Protein AF-A0A1J3GQC9-F1 (afdb_monomer_lite)

pLDDT: mean 74.5, std 20.51, range [30.02, 97.69]

Radius of gyration: 27.7 Å; chains: 1; bounding box: 51×60×108 Å

Foldseek 3Di:
DDDDDDDDDDDDDDPDPPPPPPPPPDPPPPLACDLVVLLVQLPDPVHDNVVSLVVLLVQLVQVLVFDFPCLVVPPVVVQWTFTDRDDPDTRIYGLVSLLSSLVSLLVVLLVLLVVLCCVVVVVVPDDDDDVVVNVVSVVSSVSSVSSNVSSLSVCVSPVVSSVVSVVSVCVSVVD

Secondary structure (DSSP, 8-state):
------------------------------TT-HHHHHHHHHH-TTS-HHHHHHHHHHHHHHHHHS--TTSTT--GGG-EEEEEEETTEEEEEEHHHHHHHHHHHHHHHHHHHHHHHHHHHHTTTT----HHHHHHHHHHHHHHHHHHHHHHTTTTTSHHHHHHHHHHHHHHHT-

Structure (mmCIF, N/CA/C/O backbone):
data_AF-A0A1J3GQC9-F1
#
_entry.id   AF-A0A1J3GQC9-F1
#
loop_
_atom_site.group_PDB
_atom_site.id
_atom_site.type_symbol
_atom_site.label_atom_id
_atom_site.label_alt_id
_atom_site.label_comp_id
_atom_site.label_asym_id
_atom_site.label_entity_id
_atom_site.label_seq_id
_atom_site.pdbx_PDB_ins_code
_atom_site.Cartn_x
_atom_site.Cartn_y
_atom_site.Cartn_z
_atom_site.occupancy
_atom_site.B_iso_or_equiv
_atom_site.auth_seq_id
_atom_site.auth_comp_id
_atom_site.auth_asym_id
_atom_site.auth_atom_id
_atom_site.pdbx_PDB_model_num
ATOM 1 N N . SER A 1 1 ? 25.027 47.287 81.031 1.00 30.02 1 SER A N 1
ATOM 2 C CA . SER A 1 1 ? 26.339 47.700 80.490 1.00 30.02 1 SER A CA 1
ATOM 3 C C . SER A 1 1 ? 27.276 46.499 80.452 1.00 30.02 1 SER A C 1
ATOM 5 O O . SER A 1 1 ? 27.164 45.695 81.364 1.00 30.02 1 SER A O 1
ATOM 7 N N . PRO A 1 2 ? 28.256 46.415 79.536 1.00 51.91 2 PRO A N 1
ATOM 8 C CA . PRO A 1 2 ? 28.131 46.399 78.068 1.00 51.91 2 PRO A CA 1
ATOM 9 C C . PRO A 1 2 ? 29.095 45.353 77.422 1.00 51.91 2 PRO A C 1
ATOM 11 O O . PRO A 1 2 ? 29.634 44.514 78.132 1.00 51.91 2 PRO A O 1
ATOM 14 N N . ILE A 1 3 ? 29.362 45.505 76.107 1.00 35.97 3 ILE A N 1
ATOM 15 C CA . ILE A 1 3 ? 30.425 44.921 75.236 1.00 35.97 3 ILE A CA 1
ATOM 16 C C . ILE A 1 3 ? 29.900 43.822 74.290 1.00 35.97 3 ILE A C 1
ATOM 18 O O . ILE A 1 3 ? 29.274 42.880 74.742 1.00 35.97 3 ILE A O 1
ATOM 22 N N . ARG A 1 4 ? 30.162 43.796 72.975 1.00 34.91 4 ARG A N 1
ATOM 23 C CA . ARG A 1 4 ? 30.608 44.754 71.940 1.00 34.91 4 ARG A CA 1
ATOM 24 C C . ARG A 1 4 ? 30.430 44.006 70.605 1.00 34.91 4 ARG A C 1
ATOM 26 O O . ARG A 1 4 ? 30.503 42.784 70.562 1.00 34.91 4 ARG A O 1
ATOM 33 N N . ALA A 1 5 ? 30.168 44.767 69.550 1.00 42.78 5 ALA A N 1
ATOM 34 C CA . ALA A 1 5 ? 29.897 44.338 68.183 1.00 42.78 5 ALA A CA 1
ATOM 35 C C . ALA A 1 5 ? 30.918 43.371 67.565 1.00 42.78 5 ALA A C 1
ATOM 37 O O . ALA A 1 5 ? 32.116 43.543 67.777 1.00 42.78 5 ALA A O 1
ATOM 38 N N . VAL A 1 6 ? 30.430 42.503 66.669 1.00 37.78 6 VAL A N 1
ATOM 39 C CA . VAL A 1 6 ? 31.153 42.030 65.477 1.00 37.78 6 VAL A CA 1
ATOM 40 C C . VAL A 1 6 ? 30.128 41.791 64.355 1.00 37.78 6 VAL A C 1
ATOM 42 O O . VAL A 1 6 ? 29.343 40.850 64.415 1.00 37.78 6 VAL A O 1
ATOM 45 N N . SER A 1 7 ? 30.113 42.654 63.335 1.00 42.12 7 SER A N 1
ATOM 46 C CA . SER A 1 7 ? 29.602 42.303 61.998 1.00 42.12 7 SER A CA 1
ATOM 47 C C . SER A 1 7 ? 30.561 41.282 61.378 1.00 42.12 7 SER A C 1
ATOM 49 O O . SER A 1 7 ? 31.759 41.369 61.662 1.00 42.12 7 SER A O 1
ATOM 51 N N . PRO A 1 8 ? 30.120 40.386 60.475 1.00 44.47 8 PRO A N 1
ATOM 52 C CA . PRO A 1 8 ? 30.321 40.766 59.074 1.00 44.47 8 PRO A CA 1
ATOM 53 C C . PRO A 1 8 ? 29.378 40.118 58.032 1.00 44.47 8 PRO A C 1
ATOM 55 O O . PRO A 1 8 ? 28.705 39.123 58.267 1.00 44.47 8 PRO A O 1
ATOM 58 N N . LEU A 1 9 ? 29.489 40.681 56.824 1.00 36.16 9 LEU A N 1
ATOM 59 C CA . LEU A 1 9 ? 29.362 40.031 55.513 1.00 36.16 9 LEU A CA 1
ATOM 60 C C . LEU A 1 9 ? 27.955 39.708 54.989 1.00 36.16 9 LEU A C 1
ATOM 62 O O . LEU A 1 9 ? 27.417 38.610 55.083 1.00 36.16 9 LEU A O 1
ATOM 66 N N . SER A 1 10 ? 27.453 40.709 54.268 1.00 42.22 10 SER A N 1
ATOM 67 C CA . SER A 1 10 ? 26.582 40.588 53.105 1.00 42.22 10 SER A CA 1
ATOM 68 C C . SER A 1 10 ? 26.962 39.420 52.185 1.00 42.22 10 SER A C 1
ATOM 70 O O . SER A 1 10 ? 28.060 39.401 51.629 1.00 42.22 10 SER A O 1
ATOM 72 N N . PHE A 1 11 ? 26.006 38.535 51.910 1.00 36.72 11 PHE A N 1
ATOM 73 C CA . PHE A 1 11 ? 25.997 37.735 50.688 1.00 36.72 11 PHE A CA 1
ATOM 74 C C . PHE A 1 11 ? 24.731 38.065 49.901 1.00 36.72 11 PHE A C 1
ATOM 76 O O . PHE A 1 11 ? 23.628 37.625 50.218 1.00 36.72 11 PHE A O 1
ATOM 83 N N . ALA A 1 12 ? 24.903 38.895 48.875 1.00 39.50 12 ALA A N 1
ATOM 84 C CA . ALA A 1 12 ? 23.897 39.129 47.857 1.00 39.50 12 ALA A CA 1
ATOM 85 C C . ALA A 1 12 ? 23.727 37.842 47.034 1.00 39.50 12 ALA A C 1
ATOM 87 O O . ALA A 1 12 ? 24.587 37.488 46.229 1.00 39.50 12 ALA A O 1
ATOM 88 N N . ALA 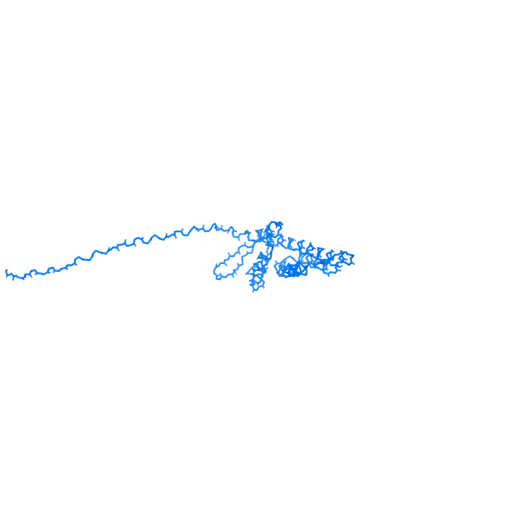A 1 13 ? 22.620 37.128 47.232 1.00 36.97 13 ALA A N 1
ATOM 89 C CA . ALA A 1 13 ? 22.246 36.019 46.366 1.00 36.97 13 ALA A CA 1
ATOM 90 C C . ALA A 1 13 ? 21.667 36.580 45.056 1.00 36.97 13 ALA A C 1
ATOM 92 O O . ALA A 1 13 ? 20.499 36.965 44.980 1.00 36.97 13 ALA A O 1
ATOM 93 N N . MET A 1 14 ? 22.504 36.647 44.018 1.00 37.56 14 MET A N 1
ATOM 94 C CA . MET A 1 14 ? 22.073 36.898 42.643 1.00 37.56 14 MET A CA 1
ATOM 95 C C . MET A 1 14 ? 21.077 35.816 42.208 1.00 37.56 14 MET A C 1
ATOM 97 O O . MET A 1 14 ? 21.434 34.657 42.001 1.00 37.56 14 MET A O 1
ATOM 101 N N . THR A 1 15 ? 19.815 36.196 42.023 1.00 39.75 15 THR A N 1
ATOM 102 C CA . THR A 1 15 ? 18.817 35.347 41.370 1.00 39.75 15 THR A CA 1
ATOM 103 C C . THR A 1 15 ? 19.044 35.388 39.859 1.00 39.75 15 THR A C 1
ATOM 105 O O . THR A 1 15 ? 18.546 36.254 39.141 1.00 39.75 15 THR A O 1
ATOM 108 N N . ALA A 1 16 ? 19.823 34.435 39.347 1.00 40.88 16 ALA A N 1
ATOM 109 C CA . ALA A 1 16 ? 19.933 34.209 37.913 1.00 40.88 16 ALA A CA 1
ATOM 110 C C . ALA A 1 16 ? 18.571 33.735 37.372 1.00 40.88 16 ALA A C 1
ATOM 112 O O . ALA A 1 16 ? 18.194 32.568 37.510 1.00 40.88 16 ALA A O 1
ATOM 113 N N . LYS A 1 17 ? 17.816 34.648 36.748 1.00 44.34 17 LYS A N 1
ATOM 114 C CA . LYS A 1 17 ? 16.615 34.330 35.964 1.00 44.34 17 LYS A CA 1
ATOM 115 C C . LYS A 1 17 ? 17.016 33.411 34.806 1.00 44.34 17 LYS A C 1
ATOM 117 O O . LYS A 1 17 ? 17.401 33.868 33.732 1.00 44.34 17 LYS A O 1
ATOM 122 N N . ARG A 1 18 ? 16.918 32.094 35.010 1.00 46.53 18 ARG A N 1
ATOM 123 C CA . ARG A 1 18 ? 16.979 31.107 33.925 1.00 46.53 18 ARG A CA 1
ATOM 124 C C . ARG A 1 18 ? 15.780 31.340 33.008 1.00 46.53 18 ARG A C 1
ATOM 126 O O . ARG A 1 18 ? 14.675 30.873 33.278 1.00 46.53 18 ARG A O 1
ATOM 133 N N . HIS A 1 19 ? 16.010 32.047 31.905 1.00 39.81 19 HIS A N 1
ATOM 134 C CA . HIS A 1 19 ? 15.111 32.055 30.759 1.00 39.81 19 HIS A CA 1
ATOM 135 C C . HIS A 1 19 ? 15.002 30.626 30.216 1.00 39.81 19 HIS A C 1
ATOM 137 O O . HIS A 1 19 ? 15.797 30.189 29.383 1.00 39.81 19 HIS A O 1
ATOM 143 N N . ARG A 1 20 ? 14.003 29.875 30.691 1.00 43.28 20 ARG A N 1
ATOM 144 C CA . ARG A 1 20 ? 13.524 28.683 29.990 1.00 43.28 20 ARG A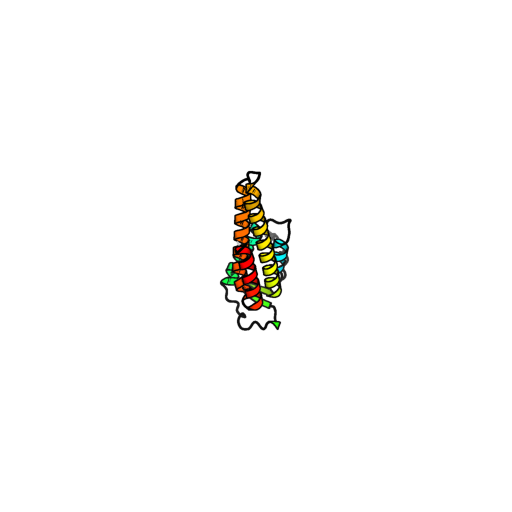 CA 1
ATOM 145 C C . ARG A 1 20 ? 13.027 29.158 28.629 1.00 43.28 20 ARG A C 1
ATOM 147 O O . ARG A 1 20 ? 11.957 29.758 28.538 1.00 43.28 20 ARG A O 1
ATOM 154 N N . LYS A 1 21 ? 13.817 28.910 27.578 1.00 43.19 21 LYS A N 1
ATOM 155 C CA . LYS A 1 21 ? 13.336 28.943 26.195 1.00 43.19 21 LYS A CA 1
ATOM 156 C C . LYS A 1 21 ? 12.106 28.044 26.156 1.00 43.19 21 LYS A C 1
ATOM 158 O O . LYS A 1 21 ? 12.213 26.828 26.288 1.00 43.19 21 LYS A O 1
ATOM 163 N N . LYS A 1 22 ? 10.935 28.672 26.074 1.00 40.91 22 LYS A N 1
ATOM 164 C CA . LYS A 1 22 ? 9.650 28.008 25.900 1.00 40.91 22 LYS A CA 1
ATOM 165 C C . LYS A 1 22 ? 9.764 27.305 24.551 1.00 40.91 22 LYS A C 1
ATOM 167 O O . LYS A 1 22 ? 9.696 27.963 23.515 1.00 40.91 22 LYS A O 1
ATOM 172 N N . HIS A 1 23 ? 10.068 26.006 24.568 1.00 39.09 23 HIS A N 1
ATOM 173 C CA . HIS A 1 23 ? 9.970 25.180 23.374 1.00 39.09 23 HIS A CA 1
ATOM 174 C C . HIS A 1 23 ? 8.582 25.453 22.806 1.00 39.09 23 HIS A C 1
ATOM 176 O O . HIS A 1 23 ? 7.582 25.265 23.501 1.00 39.09 23 HIS A O 1
ATOM 182 N N . ARG A 1 24 ? 8.538 26.007 21.588 1.00 37.75 24 ARG A N 1
ATOM 183 C CA . ARG A 1 24 ? 7.306 26.106 20.810 1.00 37.75 24 ARG A CA 1
ATOM 184 C C . ARG A 1 24 ? 6.678 24.724 20.885 1.00 37.75 24 ARG A C 1
ATOM 186 O O . ARG A 1 24 ? 7.306 23.766 20.440 1.00 37.75 24 ARG A O 1
ATOM 193 N N . ALA A 1 25 ? 5.496 24.634 21.489 1.00 41.00 25 ALA A N 1
ATOM 194 C CA . ALA A 1 25 ? 4.670 23.452 21.369 1.00 41.00 25 ALA A CA 1
ATOM 195 C C . ALA A 1 25 ? 4.572 23.180 19.867 1.00 41.00 25 ALA A C 1
ATOM 197 O O . ALA A 1 25 ? 4.058 24.020 19.118 1.00 41.00 25 ALA A O 1
ATOM 198 N N . SER A 1 26 ? 5.180 22.082 19.407 1.00 46.00 26 SER A N 1
ATOM 199 C CA . SER A 1 26 ? 4.910 21.598 18.064 1.00 46.00 26 SER A CA 1
ATOM 200 C C . SER A 1 26 ? 3.402 21.456 18.000 1.00 46.00 26 SER A C 1
ATOM 202 O O . SER A 1 26 ? 2.823 20.881 18.923 1.00 46.00 26 SER A O 1
ATOM 204 N N . LYS A 1 27 ? 2.778 22.052 16.978 1.00 44.06 27 LYS A N 1
ATOM 205 C CA . LYS A 1 27 ? 1.354 21.875 16.696 1.00 44.06 27 LYS A CA 1
ATOM 206 C C . LYS A 1 27 ? 1.040 20.405 16.937 1.00 44.06 27 LYS A C 1
ATOM 208 O O . LYS A 1 27 ? 1.633 19.562 16.269 1.00 44.06 27 LYS A O 1
ATOM 213 N N . VAL A 1 28 ? 0.232 20.133 17.959 1.00 42.53 28 VAL A N 1
ATOM 214 C CA . VAL A 1 28 ? -0.258 18.793 18.255 1.00 42.53 28 VAL A CA 1
ATOM 215 C C . VAL A 1 28 ? -0.927 18.358 16.963 1.00 42.53 28 VAL A C 1
ATOM 217 O O . VAL A 1 28 ? -1.917 18.956 16.544 1.00 42.53 28 VAL A O 1
ATOM 220 N N . SER A 1 29 ? -0.267 17.455 16.245 1.00 46.75 29 SER A N 1
ATOM 221 C CA . SER A 1 29 ? -0.821 16.811 15.069 1.00 46.75 29 SER A CA 1
ATOM 222 C C . SER A 1 29 ? -2.136 16.198 15.511 1.00 46.75 29 SER A C 1
ATOM 224 O O . SER A 1 29 ? -2.163 15.466 16.498 1.00 46.75 29 SER A O 1
ATOM 226 N N . ASP A 1 30 ? -3.212 16.590 14.835 1.00 52.69 30 ASP A N 1
ATOM 227 C CA . ASP A 1 30 ? -4.548 16.064 15.071 1.00 52.69 30 ASP A CA 1
ATOM 228 C C . ASP A 1 30 ? -4.453 14.526 15.136 1.00 52.69 30 ASP A C 1
ATOM 230 O O . ASP A 1 30 ? -3.952 13.940 14.169 1.00 52.69 30 ASP A O 1
ATOM 234 N N . PRO A 1 31 ? -4.824 13.865 16.253 1.00 53.69 31 PRO A N 1
ATOM 235 C CA . PRO A 1 31 ? -4.473 12.464 16.516 1.00 53.69 31 PRO A CA 1
ATOM 236 C C . PRO A 1 31 ? -4.954 11.458 15.464 1.00 53.69 31 PRO A C 1
ATOM 238 O O . PRO A 1 31 ? -4.524 10.313 15.503 1.00 53.69 31 PRO A O 1
ATOM 241 N N . GLY A 1 32 ? -5.828 11.875 14.539 1.00 61.62 32 GLY A N 1
ATOM 242 C CA . GLY A 1 32 ? -6.347 11.068 13.434 1.00 61.62 32 GLY A CA 1
ATOM 243 C C . GLY A 1 32 ? -5.692 11.291 12.070 1.00 61.62 32 GLY A C 1
ATOM 244 O O . GLY A 1 32 ? -6.176 10.742 11.089 1.00 61.62 32 GLY A O 1
ATOM 245 N N . ASN A 1 33 ? -4.634 12.099 11.946 1.00 78.88 33 ASN A N 1
ATOM 246 C CA . ASN A 1 33 ? -4.115 12.487 10.627 1.00 78.88 33 ASN A CA 1
ATOM 247 C C . ASN A 1 33 ? -2.877 11.713 10.143 1.00 78.88 33 ASN A C 1
ATOM 249 O O . ASN A 1 33 ? -2.397 12.001 9.042 1.00 78.88 33 ASN A O 1
ATOM 253 N N . LEU A 1 34 ? -2.344 10.762 10.920 1.00 85.94 34 LEU A N 1
ATOM 254 C CA . LEU A 1 34 ? -1.067 10.111 10.610 1.00 85.94 34 LEU A CA 1
ATOM 255 C C . LEU A 1 34 ? -1.102 9.382 9.262 1.00 85.94 34 LEU A C 1
ATOM 257 O O . LEU A 1 34 ? -0.327 9.714 8.362 1.00 85.94 34 LEU A O 1
ATOM 261 N N . PHE A 1 35 ? -2.002 8.407 9.102 1.00 89.50 35 PHE A N 1
ATOM 262 C CA . PHE A 1 35 ? -2.074 7.605 7.878 1.00 89.50 35 PHE A CA 1
ATOM 263 C C . PHE A 1 35 ? -2.481 8.433 6.663 1.00 89.50 35 PHE A C 1
ATOM 265 O O . PHE A 1 35 ? -1.916 8.245 5.587 1.00 89.50 35 PHE A O 1
ATOM 272 N N . ARG A 1 36 ? -3.353 9.428 6.848 1.00 90.88 36 ARG A N 1
ATOM 273 C CA . ARG A 1 36 ? -3.694 10.399 5.802 1.00 90.88 36 ARG A CA 1
ATOM 274 C C . ARG A 1 36 ? -2.486 11.213 5.350 1.00 90.88 36 ARG A C 1
ATOM 276 O O . ARG A 1 36 ? -2.252 11.369 4.156 1.00 90.88 36 ARG A O 1
ATOM 283 N N . SER A 1 37 ? -1.694 11.713 6.296 1.00 91.31 37 SER A N 1
ATOM 284 C CA . SER A 1 37 ? -0.485 12.487 5.998 1.00 91.31 37 SER A CA 1
ATOM 285 C C . SER A 1 37 ? 0.565 11.630 5.293 1.00 91.31 37 SER A C 1
ATOM 287 O O . SER A 1 37 ? 1.211 12.095 4.354 1.00 91.31 37 SER A O 1
ATOM 289 N N . LEU A 1 38 ? 0.712 10.368 5.711 1.00 93.50 38 LEU A N 1
ATOM 290 C CA . LEU A 1 38 ? 1.599 9.404 5.061 1.00 93.50 38 LEU A CA 1
ATOM 291 C C . LEU A 1 38 ? 1.129 9.081 3.641 1.00 93.50 38 LEU A C 1
ATOM 293 O O . LEU A 1 38 ? 1.955 9.100 2.734 1.00 93.50 38 LEU A O 1
ATOM 297 N N . ALA A 1 39 ? -0.172 8.870 3.428 1.00 93.94 39 ALA A N 1
ATOM 298 C CA . ALA A 1 39 ? -0.743 8.650 2.102 1.00 93.94 39 ALA A CA 1
ATOM 299 C C . ALA A 1 39 ? -0.431 9.833 1.172 1.00 93.94 39 ALA A C 1
ATOM 301 O O . ALA A 1 39 ? 0.172 9.644 0.119 1.00 93.94 39 ALA A O 1
ATOM 302 N N . SER A 1 40 ? -0.701 11.067 1.608 1.00 94.00 40 SER A N 1
ATOM 303 C CA . SER A 1 40 ? -0.370 12.276 0.839 1.00 94.00 40 SER A CA 1
ATOM 304 C C . SER A 1 40 ? 1.127 12.391 0.526 1.00 94.00 40 SER A C 1
ATOM 306 O O . SER A 1 40 ? 1.514 12.730 -0.594 1.00 94.00 40 SER A O 1
ATOM 308 N N . ALA A 1 41 ? 1.994 12.083 1.494 1.00 93.38 41 ALA A N 1
ATOM 309 C CA . ALA A 1 41 ? 3.440 12.124 1.296 1.00 93.38 41 ALA A CA 1
ATOM 310 C C . ALA A 1 41 ? 3.926 11.034 0.317 1.00 93.38 41 ALA A C 1
ATOM 312 O O . ALA A 1 41 ? 4.821 11.284 -0.495 1.00 93.38 41 ALA A O 1
ATOM 313 N N . ILE A 1 42 ? 3.312 9.847 0.339 1.00 94.69 42 ILE A N 1
ATOM 314 C CA . ILE A 1 42 ? 3.610 8.722 -0.562 1.00 94.69 42 ILE A CA 1
ATOM 315 C C . ILE A 1 42 ? 3.021 8.926 -1.962 1.00 94.69 42 ILE A C 1
ATOM 317 O O . ILE A 1 42 ? 3.628 8.457 -2.919 1.00 94.69 42 ILE A O 1
ATOM 321 N N . SER A 1 43 ? 1.975 9.727 -2.136 1.00 92.94 43 SER A N 1
ATOM 322 C CA . SER A 1 43 ? 1.501 10.117 -3.474 1.00 92.94 43 SER A CA 1
ATOM 323 C C . SER A 1 43 ? 2.277 11.302 -4.073 1.00 92.94 43 SER A C 1
ATOM 325 O O . SER A 1 43 ? 2.332 11.466 -5.287 1.00 92.94 43 SER A O 1
ATOM 327 N N . SER A 1 44 ? 2.925 12.139 -3.251 1.00 92.25 44 SER A N 1
ATOM 328 C CA . SER A 1 44 ? 3.605 13.361 -3.726 1.00 92.25 44 SER A CA 1
ATOM 329 C C . SER A 1 44 ? 4.860 13.095 -4.568 1.00 92.25 44 SER A C 1
ATOM 331 O O . SER A 1 44 ? 5.853 12.581 -4.064 1.00 92.25 44 SER A O 1
ATOM 333 N N . THR A 1 45 ? 4.901 13.518 -5.826 1.00 85.12 45 THR A N 1
ATOM 334 C CA . THR A 1 45 ? 6.078 13.324 -6.698 1.00 85.12 45 THR A CA 1
ATOM 335 C C . THR A 1 45 ? 7.328 14.096 -6.257 1.00 85.12 45 THR A C 1
ATOM 337 O O . THR A 1 45 ? 8.422 13.793 -6.718 1.00 85.12 45 THR A O 1
ATOM 340 N N . GLN A 1 46 ? 7.188 15.072 -5.355 1.00 81.88 46 GLN A N 1
ATOM 341 C CA . GLN A 1 46 ? 8.264 15.990 -4.960 1.00 81.88 46 GLN A CA 1
ATOM 342 C C . GLN A 1 46 ? 9.089 15.509 -3.759 1.00 81.88 46 GLN A C 1
ATOM 344 O O . GLN A 1 46 ? 10.094 16.130 -3.420 1.00 81.88 46 GLN A O 1
ATOM 349 N N . VAL A 1 47 ? 8.669 14.437 -3.081 1.00 85.06 47 VAL A N 1
ATOM 350 C CA . VAL A 1 47 ? 9.297 13.985 -1.831 1.00 85.06 47 VAL A CA 1
ATOM 351 C C . VAL A 1 47 ? 9.930 12.613 -2.015 1.00 85.06 47 VAL A C 1
ATOM 353 O O . VAL A 1 47 ? 9.306 11.699 -2.558 1.00 85.06 47 VAL A O 1
ATOM 356 N N . SER A 1 48 ? 11.157 12.450 -1.508 1.00 87.62 48 SER A N 1
ATOM 357 C CA . SER A 1 48 ? 11.823 11.146 -1.474 1.00 87.62 48 SER A CA 1
ATOM 358 C C . SER A 1 48 ? 10.996 10.140 -0.670 1.00 87.62 48 SER A C 1
ATOM 360 O O . SER A 1 48 ? 10.658 10.371 0.494 1.00 87.62 48 SER A O 1
ATOM 362 N N . LYS A 1 49 ? 10.669 9.012 -1.305 1.00 91.56 49 LYS A N 1
ATOM 363 C CA . LYS A 1 49 ? 9.777 7.987 -0.749 1.00 91.56 49 LYS A CA 1
ATOM 364 C C . LYS A 1 49 ? 10.454 7.119 0.292 1.00 91.56 49 LYS A C 1
ATOM 366 O O . LYS A 1 49 ? 9.819 6.730 1.266 1.00 91.56 49 LYS A O 1
ATOM 371 N N . GLN A 1 50 ? 11.739 6.840 0.119 1.00 92.75 50 GLN A N 1
ATOM 372 C CA . GLN A 1 50 ? 12.448 5.862 0.936 1.00 92.75 50 GLN A CA 1
ATOM 373 C C . GLN A 1 50 ? 12.449 6.210 2.440 1.00 92.75 50 GLN A C 1
ATOM 375 O O . GLN A 1 50 ? 12.101 5.336 3.236 1.00 92.75 50 GLN A O 1
ATOM 380 N N . PRO A 1 51 ? 12.722 7.458 2.882 1.00 93.50 51 PRO A N 1
ATOM 381 C CA . PRO A 1 51 ? 12.623 7.808 4.302 1.00 93.50 51 PRO A CA 1
ATOM 382 C C . PRO A 1 51 ? 11.197 7.678 4.853 1.00 93.50 51 PRO A C 1
ATOM 384 O O . PRO A 1 51 ? 11.007 7.231 5.986 1.00 93.50 51 PRO A O 1
ATOM 387 N N . ILE A 1 52 ? 10.190 8.038 4.049 1.00 93.94 52 ILE A N 1
ATOM 388 C CA . ILE A 1 52 ? 8.776 7.955 4.436 1.00 93.94 52 ILE A CA 1
ATOM 389 C C . ILE A 1 52 ? 8.369 6.494 4.621 1.00 93.94 52 ILE A C 1
ATOM 391 O O . ILE A 1 52 ? 7.776 6.147 5.640 1.00 93.94 52 ILE A O 1
ATOM 395 N N . LEU A 1 53 ? 8.717 5.636 3.664 1.00 95.62 53 LEU A N 1
ATOM 396 C CA . LEU A 1 53 ? 8.379 4.219 3.695 1.00 95.62 53 LEU A CA 1
ATOM 397 C C . LEU A 1 53 ? 9.121 3.473 4.807 1.00 95.62 53 LEU A C 1
ATOM 399 O O . LEU A 1 53 ? 8.518 2.638 5.467 1.00 95.62 53 LEU A O 1
ATOM 403 N N . ASN A 1 54 ? 10.383 3.809 5.094 1.00 94.81 54 ASN A N 1
ATOM 404 C CA . ASN A 1 54 ? 11.098 3.248 6.247 1.00 94.81 54 ASN A CA 1
ATOM 405 C C . ASN A 1 54 ? 10.406 3.607 7.567 1.00 94.81 54 ASN A C 1
ATOM 407 O O . ASN A 1 54 ? 10.200 2.747 8.427 1.00 94.81 54 ASN A O 1
ATOM 411 N N . ARG A 1 55 ? 9.993 4.872 7.713 1.00 92.38 55 ARG A N 1
ATOM 412 C CA . ARG A 1 55 ? 9.223 5.314 8.879 1.00 92.38 55 ARG A CA 1
ATOM 413 C C . ARG A 1 55 ? 7.877 4.596 8.958 1.00 92.38 55 ARG A C 1
ATOM 415 O O . ARG A 1 55 ? 7.493 4.154 10.036 1.00 92.38 55 ARG A O 1
ATOM 422 N N . LEU A 1 56 ? 7.178 4.458 7.835 1.00 93.88 56 LEU A N 1
ATOM 423 C CA . LEU A 1 56 ? 5.918 3.729 7.771 1.00 93.88 56 LEU A CA 1
ATOM 424 C C . LEU A 1 56 ? 6.109 2.256 8.142 1.00 93.88 56 LEU A C 1
ATOM 426 O O . LEU A 1 56 ? 5.327 1.732 8.923 1.00 93.88 56 LEU A O 1
ATOM 430 N N . LEU A 1 57 ? 7.150 1.592 7.644 1.00 93.56 57 LEU A N 1
ATOM 431 C CA . LEU A 1 57 ? 7.432 0.195 7.960 1.00 93.56 57 LEU A CA 1
ATOM 432 C C . LEU A 1 57 ? 7.663 -0.007 9.461 1.00 93.56 57 LEU A C 1
ATOM 434 O O . LEU A 1 57 ? 7.146 -0.963 10.035 1.00 93.56 57 LEU A O 1
ATOM 438 N N . TYR A 1 58 ? 8.383 0.916 10.103 1.00 90.38 58 TYR A N 1
ATOM 439 C CA . TYR A 1 58 ? 8.548 0.926 11.556 1.00 90.38 58 TYR A CA 1
ATOM 440 C C . TYR A 1 58 ? 7.198 1.059 12.277 1.00 90.38 58 TYR A C 1
ATOM 442 O O . TYR A 1 58 ? 6.888 0.258 13.157 1.00 90.38 58 TYR A O 1
ATOM 450 N N . ILE A 1 59 ? 6.370 2.022 11.863 1.00 87.94 59 ILE A N 1
ATOM 451 C CA . ILE A 1 59 ? 5.031 2.263 12.425 1.00 87.94 59 ILE A CA 1
ATOM 452 C C . ILE A 1 59 ? 4.131 1.024 12.270 1.00 87.94 59 ILE A C 1
ATOM 454 O O . ILE A 1 59 ? 3.556 0.546 13.245 1.00 87.94 59 ILE A O 1
ATOM 458 N N . LEU A 1 60 ? 4.051 0.457 11.064 1.00 88.94 60 LEU A N 1
ATOM 459 C CA . LEU A 1 60 ? 3.272 -0.752 10.790 1.00 88.94 60 LEU A CA 1
ATOM 460 C C . LEU A 1 60 ? 3.810 -1.963 11.563 1.00 88.94 60 LEU A C 1
ATOM 462 O O . LEU A 1 60 ? 3.034 -2.816 11.981 1.00 88.94 60 LEU A O 1
ATOM 466 N N . GLY A 1 61 ? 5.126 -2.043 11.777 1.00 86.50 61 GLY A N 1
ATOM 467 C CA . GLY A 1 61 ? 5.749 -3.071 12.607 1.00 86.50 61 GLY A CA 1
ATOM 468 C C . GLY A 1 61 ? 5.212 -3.053 14.037 1.00 86.50 61 GLY A C 1
ATOM 469 O O . GLY A 1 61 ? 4.799 -4.10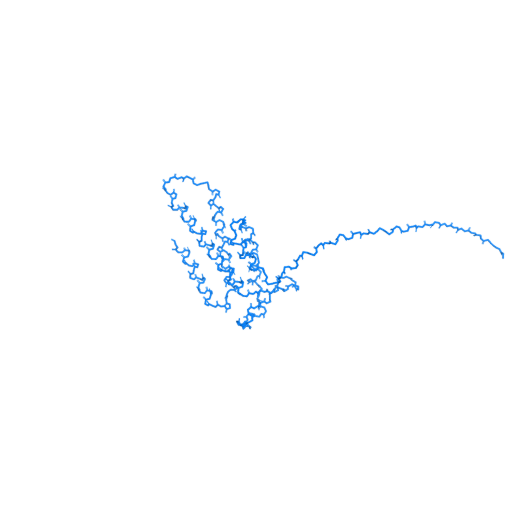2 14.541 1.00 86.50 61 GLY A O 1
ATOM 470 N N . HIS A 1 62 ? 5.133 -1.864 14.640 1.00 82.81 62 HIS A N 1
ATOM 471 C CA . HIS A 1 62 ? 4.533 -1.673 15.964 1.00 82.81 62 HIS A CA 1
ATOM 472 C C . HIS A 1 62 ? 3.068 -2.085 15.983 1.00 82.81 62 HIS A C 1
ATOM 474 O O . HIS A 1 62 ? 2.699 -2.928 16.793 1.00 82.81 62 HIS A O 1
ATOM 480 N N . PHE A 1 63 ? 2.265 -1.593 15.039 1.00 78.00 63 PHE A N 1
ATOM 481 C CA . PHE A 1 63 ? 0.837 -1.921 14.989 1.00 78.00 63 PHE A CA 1
ATOM 482 C C . PHE A 1 63 ? 0.543 -3.392 14.692 1.00 78.00 63 PHE A C 1
ATOM 484 O O . PHE A 1 63 ? -0.441 -3.927 15.182 1.00 78.00 63 PHE A O 1
ATOM 491 N N . SER A 1 64 ? 1.400 -4.074 13.928 1.00 70.94 64 SER A N 1
ATOM 492 C CA . SER A 1 64 ? 1.258 -5.518 13.701 1.00 70.94 64 SER A CA 1
ATOM 493 C C . SER A 1 64 ? 1.576 -6.356 14.945 1.00 70.94 64 SER A C 1
ATOM 495 O O . SER A 1 64 ? 1.177 -7.514 15.012 1.00 70.94 64 SER A O 1
ATOM 497 N N . SER A 1 65 ? 2.309 -5.787 15.908 1.00 70.12 65 SER A N 1
ATOM 498 C CA . SER A 1 65 ? 2.747 -6.477 17.129 1.00 70.12 65 SER A CA 1
ATOM 499 C C . SER A 1 65 ? 1.877 -6.133 18.339 1.00 70.12 65 SER A C 1
ATOM 501 O O . SER A 1 65 ? 1.820 -6.903 19.295 1.00 70.12 65 SER A O 1
ATOM 503 N N . THR A 1 66 ? 1.203 -4.982 18.323 1.00 66.94 66 THR A N 1
ATOM 504 C CA . THR A 1 66 ? 0.265 -4.573 19.365 1.00 66.94 66 THR A CA 1
ATOM 505 C C . THR A 1 66 ? -1.144 -4.989 18.967 1.00 66.94 66 THR A C 1
ATOM 507 O O . THR A 1 66 ? -1.745 -4.405 18.073 1.00 66.94 66 THR A O 1
ATOM 510 N N . GLN A 1 67 ? -1.694 -6.009 19.632 1.00 58.53 67 GLN A N 1
ATOM 511 C CA . GLN A 1 67 ? -3.097 -6.377 19.442 1.00 58.53 67 GLN A CA 1
ATOM 512 C C . GLN A 1 67 ? -3.971 -5.170 19.832 1.00 58.53 67 GLN A C 1
ATOM 514 O O . GLN A 1 67 ? -3.903 -4.725 20.984 1.00 58.53 67 GLN A O 1
ATOM 519 N N . PRO A 1 68 ? -4.749 -4.579 18.905 1.00 60.12 68 PRO A N 1
ATOM 520 C CA . PRO A 1 68 ? -5.574 -3.427 19.233 1.00 60.12 68 PRO A CA 1
ATOM 521 C C . PRO A 1 68 ? -6.636 -3.840 20.249 1.00 60.12 68 PRO A C 1
ATOM 523 O O . PRO A 1 68 ? -7.324 -4.839 20.056 1.00 60.12 68 PRO A O 1
ATOM 526 N N . VAL A 1 69 ? -6.799 -3.046 21.309 1.00 55.62 69 VAL A N 1
ATOM 527 C CA . VAL A 1 69 ? -7.685 -3.351 22.452 1.00 55.62 69 VAL A CA 1
ATOM 528 C C . VAL A 1 69 ? -9.151 -3.577 22.029 1.00 55.62 69 VAL A C 1
ATOM 530 O O . VAL A 1 69 ? -9.894 -4.229 22.748 1.00 55.62 69 VAL A O 1
ATOM 533 N N . ASN A 1 70 ? -9.552 -3.112 20.838 1.00 56.25 70 ASN A N 1
ATOM 534 C CA . ASN A 1 70 ? -10.927 -3.173 20.327 1.00 56.25 70 ASN A CA 1
ATOM 535 C C . ASN A 1 70 ? -11.055 -3.872 18.959 1.00 56.25 70 ASN A C 1
ATOM 537 O O . ASN A 1 70 ? -11.956 -3.556 18.185 1.00 56.25 70 ASN A O 1
ATOM 541 N N . TRP A 1 71 ? -10.150 -4.792 18.623 1.00 58.09 71 TRP A N 1
ATOM 542 C CA . TRP A 1 71 ? -10.187 -5.484 17.329 1.00 58.09 71 TRP A CA 1
ATOM 543 C C . TRP A 1 71 ? -11.448 -6.337 17.123 1.00 58.09 71 TRP A C 1
ATOM 545 O O . TRP A 1 71 ? -12.032 -6.343 16.045 1.00 58.09 71 TRP A O 1
ATOM 555 N N . GLU A 1 72 ? -11.882 -7.026 18.178 1.00 52.53 72 GLU A N 1
ATOM 556 C CA . GLU A 1 72 ? -13.009 -7.970 18.153 1.00 52.53 72 GLU A CA 1
ATOM 557 C C . GLU A 1 72 ? -14.369 -7.265 18.264 1.00 52.53 72 GLU A C 1
ATOM 559 O O . GLU A 1 72 ? -15.364 -7.750 17.739 1.00 52.53 72 GLU A O 1
ATOM 564 N N . ASN A 1 73 ? -14.388 -6.073 18.869 1.00 52.09 73 ASN A N 1
ATOM 565 C CA . ASN A 1 73 ? -15.562 -5.205 18.990 1.00 52.09 73 ASN A CA 1
ATOM 566 C C . ASN A 1 73 ? -15.561 -4.091 17.935 1.00 52.09 73 ASN A C 1
ATOM 568 O O . ASN A 1 73 ? -16.120 -3.018 18.175 1.00 52.09 73 ASN A O 1
ATOM 572 N N . CYS A 1 74 ? -14.903 -4.309 16.790 1.00 51.38 74 CYS A N 1
ATOM 573 C CA . CYS A 1 74 ? -14.982 -3.408 15.646 1.00 51.38 74 CYS A CA 1
ATOM 574 C C . CYS A 1 74 ? -16.396 -3.441 15.075 1.00 51.38 74 CYS A C 1
ATOM 576 O O . CYS A 1 74 ? -16.672 -4.051 14.045 1.00 51.38 74 CYS A O 1
ATOM 578 N N . ASP A 1 75 ? -17.293 -2.733 15.746 1.00 52.41 75 ASP A N 1
ATOM 579 C CA . ASP A 1 75 ? -18.499 -2.258 15.123 1.00 52.41 75 ASP A CA 1
ATOM 580 C C . ASP A 1 75 ? -18.020 -1.345 13.993 1.00 52.41 75 ASP A C 1
ATOM 582 O O . ASP A 1 75 ? -17.424 -0.283 14.235 1.00 52.41 75 ASP A O 1
ATOM 586 N N . ILE A 1 76 ? -18.187 -1.813 12.753 1.00 52.88 76 ILE A N 1
ATOM 587 C CA . ILE A 1 76 ? -17.778 -1.127 11.517 1.00 52.88 76 ILE A CA 1
ATOM 588 C C . ILE A 1 76 ? -18.261 0.335 11.548 1.00 52.88 76 ILE A C 1
ATOM 590 O O . ILE A 1 76 ? -17.585 1.220 11.031 1.00 52.88 76 ILE A O 1
ATOM 594 N N . ALA A 1 77 ? -19.361 0.592 12.263 1.00 51.56 77 ALA A N 1
ATOM 595 C CA . ALA A 1 77 ? -19.952 1.895 12.532 1.00 51.56 77 ALA A CA 1
ATOM 596 C C . ALA A 1 77 ? -19.033 2.922 13.227 1.00 51.56 77 ALA A C 1
ATOM 598 O O . ALA A 1 77 ? -19.214 4.122 13.027 1.00 51.56 77 ALA A O 1
ATOM 599 N N . SER A 1 78 ? -18.060 2.509 14.050 1.00 57.47 78 SER A N 1
ATOM 600 C CA . SER A 1 78 ? -17.236 3.469 14.809 1.00 57.47 78 SER A CA 1
ATOM 601 C C . SER A 1 78 ? -16.068 4.052 14.004 1.00 57.47 78 SER A C 1
ATOM 603 O O . SER A 1 78 ? -15.573 5.125 14.355 1.00 57.47 78 SER A O 1
ATOM 605 N N . HIS A 1 79 ? -15.625 3.363 12.941 1.00 68.19 79 HIS A N 1
ATOM 606 C CA . HIS A 1 79 ? -14.503 3.719 12.054 1.00 68.19 79 HIS A CA 1
ATOM 607 C C . HIS A 1 79 ? -13.190 4.151 12.748 1.00 68.19 79 HIS A C 1
ATOM 609 O O . HIS A 1 79 ? -12.287 4.655 12.078 1.00 68.19 79 HIS A O 1
ATOM 615 N N . ARG A 1 80 ? -13.054 3.978 14.070 1.00 68.31 80 ARG A N 1
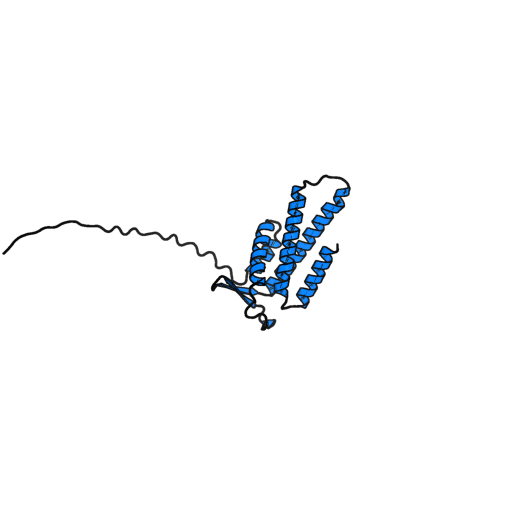ATOM 616 C CA . ARG A 1 80 ? -11.988 4.564 14.894 1.00 68.31 80 ARG A CA 1
ATOM 617 C C . ARG A 1 80 ? -11.383 3.525 15.827 1.00 68.31 80 ARG A C 1
ATOM 619 O O . ARG A 1 80 ? -12.082 2.874 16.593 1.00 68.31 80 ARG A O 1
ATOM 626 N N . TRP A 1 81 ? -10.064 3.419 15.798 1.00 71.06 81 TRP A N 1
ATOM 627 C CA . TRP A 1 81 ? -9.256 2.482 16.564 1.00 71.06 81 TRP A CA 1
ATOM 628 C C . TRP A 1 81 ? -8.358 3.250 17.519 1.00 71.06 81 TRP A C 1
ATOM 630 O O . TRP A 1 81 ? -7.650 4.159 17.109 1.00 71.06 81 TRP A O 1
ATOM 640 N N . SER A 1 82 ? -8.350 2.883 18.794 1.00 66.44 82 SER A N 1
ATOM 641 C CA . SER A 1 82 ? -7.375 3.397 19.757 1.00 66.44 82 SER A CA 1
ATOM 642 C C . SER A 1 82 ? -6.225 2.405 19.881 1.00 66.44 82 SER A C 1
ATOM 644 O O . SER A 1 82 ? -6.418 1.321 20.440 1.00 66.44 82 SER A O 1
ATOM 646 N N . ILE A 1 83 ? -5.042 2.757 19.376 1.00 65.00 83 ILE A N 1
ATOM 647 C CA . ILE A 1 83 ? -3.852 1.903 19.472 1.00 65.00 83 ILE A CA 1
ATOM 648 C C . ILE A 1 83 ? -2.797 2.561 20.356 1.00 65.00 83 ILE A C 1
ATOM 650 O O . ILE A 1 83 ? -2.475 3.737 20.208 1.00 65.00 83 ILE A O 1
ATOM 654 N N . LYS A 1 84 ? -2.247 1.791 21.297 1.00 64.50 84 LYS A N 1
ATOM 655 C CA . LYS A 1 84 ? -1.196 2.240 22.214 1.00 64.50 84 LYS A CA 1
ATOM 656 C C . LYS A 1 84 ? 0.162 2.037 21.531 1.00 64.50 84 LYS A C 1
ATOM 658 O O . LYS A 1 84 ? 0.560 0.901 21.289 1.00 64.50 84 LYS A O 1
ATOM 663 N N . LEU A 1 85 ? 0.841 3.129 21.171 1.00 61.12 85 LEU A N 1
ATOM 664 C CA . LEU A 1 85 ? 2.104 3.093 20.413 1.00 61.12 85 LEU A CA 1
ATOM 665 C C . LEU A 1 85 ? 3.331 2.887 21.312 1.00 61.12 85 LEU A C 1
ATOM 667 O O . LEU A 1 85 ? 4.228 2.122 20.975 1.00 61.12 85 LEU A O 1
ATOM 671 N N . SER A 1 86 ? 3.400 3.602 22.439 1.00 58.47 86 SER A N 1
ATOM 672 C CA . SER A 1 86 ? 4.474 3.471 23.435 1.00 58.47 86 SER A CA 1
ATOM 673 C C . SER A 1 86 ? 4.101 4.210 24.725 1.00 58.47 86 SER A C 1
ATOM 675 O O . SER A 1 86 ? 3.688 5.371 24.677 1.00 58.47 86 SER A O 1
ATOM 677 N N . GLY A 1 87 ? 4.227 3.552 25.885 1.00 65.62 87 GLY A N 1
ATOM 678 C CA . GLY A 1 87 ? 3.767 4.124 27.160 1.00 65.62 87 GLY A CA 1
ATOM 679 C C . GLY A 1 87 ? 2.291 4.527 27.084 1.00 65.62 87 GLY A C 1
ATOM 680 O O . GLY A 1 87 ? 1.540 3.881 26.370 1.00 65.62 87 GLY A O 1
ATOM 681 N N . ASP A 1 88 ? 1.870 5.607 27.743 1.00 60.06 88 ASP A N 1
ATOM 682 C CA . ASP A 1 88 ? 0.462 6.056 27.785 1.00 60.06 88 ASP A CA 1
ATOM 683 C C . ASP A 1 88 ? -0.041 6.796 26.534 1.00 60.06 88 ASP A C 1
ATOM 685 O O . ASP A 1 88 ? -1.161 7.306 26.525 1.00 60.06 88 ASP A O 1
ATOM 689 N N . GLN A 1 89 ? 0.751 6.844 25.458 1.00 62.38 89 GLN A N 1
ATOM 690 C CA . GLN A 1 89 ? 0.311 7.460 24.208 1.00 62.38 89 GLN A CA 1
ATOM 691 C C . GLN A 1 89 ? -0.607 6.514 23.434 1.00 62.38 89 GLN A C 1
ATOM 693 O O . GLN A 1 89 ? -0.182 5.469 22.931 1.00 62.38 89 GLN A O 1
ATOM 698 N N . VAL A 1 90 ? -1.872 6.918 23.338 1.00 64.81 90 VAL A N 1
ATOM 699 C CA . VAL A 1 90 ? -2.892 6.298 22.495 1.00 64.81 90 VAL A CA 1
ATOM 700 C C . VAL A 1 90 ? -3.038 7.143 21.236 1.00 64.81 90 VAL A C 1
ATOM 702 O O . VAL A 1 90 ? -3.353 8.329 21.317 1.00 64.81 90 VAL A O 1
ATOM 705 N N . GLU A 1 91 ? -2.811 6.534 20.080 1.00 71.94 91 GLU A N 1
ATOM 706 C CA . GLU A 1 91 ? -3.115 7.136 18.788 1.00 71.94 91 GLU A CA 1
ATOM 707 C C . GLU A 1 91 ? -4.496 6.674 18.322 1.00 71.94 91 GLU A C 1
ATOM 709 O O . GLU A 1 91 ? -4.860 5.501 18.461 1.00 71.94 91 GLU A O 1
ATOM 714 N N . LEU A 1 92 ? -5.278 7.619 17.802 1.00 74.88 92 LEU A N 1
ATOM 715 C CA . LEU A 1 92 ? -6.607 7.353 17.280 1.00 74.88 92 LEU A CA 1
ATOM 716 C C . LEU A 1 92 ? -6.509 7.160 15.769 1.00 74.88 92 LEU A C 1
ATOM 718 O O . LEU A 1 92 ? -6.393 8.113 15.011 1.00 74.88 92 LEU A O 1
ATOM 722 N N . ILE A 1 93 ? -6.585 5.923 15.319 1.00 78.25 93 ILE A N 1
ATOM 723 C CA . ILE A 1 93 ? -6.500 5.560 13.912 1.00 78.25 93 ILE A CA 1
ATOM 724 C C . ILE A 1 93 ? -7.896 5.481 13.319 1.00 78.25 93 ILE A C 1
ATOM 726 O O . ILE A 1 93 ? -8.768 4.815 13.861 1.00 78.25 93 ILE A O 1
ATOM 730 N N . ILE A 1 94 ? -8.111 6.127 12.179 1.00 84.62 94 ILE A N 1
ATOM 731 C CA . ILE A 1 94 ? -9.355 5.989 11.422 1.00 84.62 94 ILE A CA 1
ATOM 732 C C . ILE A 1 94 ? -9.160 4.872 10.398 1.00 84.62 94 ILE A C 1
ATOM 734 O O . ILE A 1 94 ? -8.213 4.917 9.612 1.00 84.62 94 ILE A O 1
ATOM 738 N N . PHE A 1 95 ? -10.046 3.874 10.388 1.00 83.62 95 PHE A N 1
ATOM 739 C CA . PHE A 1 95 ? -9.919 2.731 9.477 1.00 83.62 95 PHE A CA 1
ATOM 740 C C . PHE A 1 95 ? -9.959 3.156 8.004 1.00 83.62 95 PHE A C 1
ATOM 742 O O . PHE A 1 95 ? -9.202 2.645 7.186 1.00 83.62 95 PHE A O 1
ATOM 749 N N . GLU A 1 96 ? -10.777 4.155 7.673 1.00 87.06 96 GLU A N 1
ATOM 750 C CA . GLU A 1 96 ? -10.817 4.748 6.334 1.00 87.06 96 GLU A CA 1
ATOM 751 C C . GLU A 1 96 ? -9.446 5.287 5.893 1.00 87.06 96 GLU A C 1
ATOM 753 O O . GLU A 1 96 ? -9.034 5.072 4.754 1.00 87.06 96 GLU A O 1
ATOM 758 N N . ASP A 1 97 ? -8.684 5.906 6.802 1.00 89.62 97 ASP A N 1
ATOM 759 C CA . ASP A 1 97 ? -7.337 6.385 6.490 1.00 89.62 97 ASP A CA 1
ATOM 760 C C . ASP A 1 97 ? -6.346 5.221 6.292 1.00 89.62 97 ASP A C 1
ATOM 762 O O . ASP A 1 97 ? -5.431 5.336 5.473 1.00 89.62 97 ASP A O 1
ATOM 766 N N . VAL A 1 98 ? -6.543 4.081 6.973 1.00 90.06 98 VAL A N 1
ATOM 767 C CA . VAL A 1 98 ? -5.782 2.837 6.729 1.00 90.06 98 VAL A CA 1
ATOM 768 C C . VAL A 1 98 ? -6.106 2.278 5.343 1.00 90.06 98 VAL A C 1
ATOM 770 O O . VAL A 1 98 ? -5.191 1.964 4.578 1.00 90.06 98 VAL A O 1
ATOM 773 N N . CYS A 1 99 ? -7.391 2.202 4.986 1.00 91.19 99 CYS A N 1
ATOM 774 C CA . CYS A 1 99 ? -7.842 1.778 3.661 1.00 91.19 99 CYS A CA 1
ATOM 775 C C . CYS A 1 99 ? -7.264 2.678 2.563 1.00 91.19 99 CYS A C 1
ATOM 777 O O . CYS A 1 99 ? -6.690 2.167 1.598 1.00 91.19 99 CYS A O 1
ATOM 779 N N . ASN A 1 100 ? -7.332 3.999 2.733 1.00 93.81 100 ASN A N 1
ATOM 780 C CA . ASN A 1 100 ? -6.771 4.964 1.790 1.00 93.81 100 ASN A CA 1
ATOM 781 C C . ASN A 1 100 ? -5.250 4.799 1.640 1.00 93.81 100 ASN A C 1
ATOM 783 O O . ASN A 1 100 ? -4.740 4.696 0.523 1.00 93.81 100 ASN A O 1
ATOM 787 N N . LEU A 1 101 ? -4.515 4.690 2.751 1.00 95.56 101 LEU A N 1
ATOM 788 C CA . LEU A 1 101 ? -3.077 4.438 2.694 1.00 95.56 101 LEU A CA 1
ATOM 789 C C . LEU A 1 101 ? -2.760 3.111 1.992 1.00 95.56 101 LEU A C 1
ATOM 791 O O . LEU A 1 101 ? -1.829 3.053 1.192 1.00 95.56 101 LEU A O 1
ATOM 795 N N . SER A 1 102 ? -3.538 2.056 2.248 1.00 95.88 102 SER A N 1
ATOM 796 C CA . SER A 1 102 ? -3.365 0.776 1.556 1.00 95.88 102 SER A CA 1
ATOM 797 C C . SER A 1 102 ? -3.609 0.905 0.054 1.00 95.88 102 SER A C 1
ATOM 799 O O . SER A 1 102 ? -2.905 0.293 -0.740 1.00 95.88 102 SER A O 1
ATOM 801 N N . HIS A 1 103 ? -4.569 1.728 -0.367 1.00 96.56 103 HIS A N 1
ATOM 802 C CA . HIS A 1 103 ? -4.776 2.006 -1.779 1.00 96.56 103 HIS A CA 1
ATOM 803 C C . HIS A 1 103 ? -3.548 2.680 -2.391 1.00 96.56 103 HIS A C 1
ATOM 805 O O . HIS A 1 103 ? -2.999 2.154 -3.355 1.00 96.56 103 HIS A O 1
ATOM 811 N N . VAL A 1 104 ? -3.054 3.752 -1.770 1.00 97.38 104 VAL A N 1
ATOM 812 C CA . VAL A 1 104 ? -1.855 4.466 -2.233 1.00 97.38 104 VAL A CA 1
ATOM 813 C C . VAL A 1 104 ? -0.631 3.549 -2.316 1.00 97.38 104 VAL A C 1
ATOM 815 O O . VAL A 1 104 ? 0.068 3.560 -3.325 1.00 97.38 104 VAL A O 1
ATOM 818 N N . LEU A 1 105 ? -0.379 2.726 -1.294 1.00 97.69 105 LEU A N 1
ATOM 819 C CA . LEU A 1 105 ? 0.769 1.814 -1.275 1.00 97.69 105 LEU A CA 1
ATOM 820 C C . LEU A 1 105 ? 0.751 0.815 -2.431 1.00 97.69 105 LEU A C 1
ATOM 822 O O . LEU A 1 105 ? 1.787 0.591 -3.049 1.00 97.69 105 LEU A O 1
ATOM 826 N N . PHE A 1 106 ? -0.408 0.223 -2.715 1.00 97.69 106 PHE A N 1
ATOM 827 C CA . PHE A 1 106 ? -0.535 -0.783 -3.768 1.00 97.69 106 PHE A CA 1
ATOM 828 C C . PHE A 1 106 ? -0.458 -0.157 -5.162 1.00 97.69 106 PHE A C 1
ATOM 830 O O . PHE A 1 106 ? 0.185 -0.724 -6.039 1.00 97.69 106 PHE A O 1
ATOM 837 N N . THR A 1 107 ? -1.043 1.027 -5.352 1.00 97.19 107 THR A N 1
ATOM 838 C CA . THR A 1 107 ? -0.923 1.785 -6.606 1.00 97.19 107 THR A CA 1
ATOM 839 C C . THR A 1 107 ? 0.532 2.163 -6.889 1.00 97.19 107 THR A C 1
ATOM 841 O O . THR A 1 107 ? 1.017 2.025 -8.010 1.00 97.19 107 THR A O 1
ATOM 844 N N . GLU A 1 108 ? 1.261 2.612 -5.869 1.00 95.88 108 GLU A N 1
ATOM 845 C CA . GLU A 1 108 ? 2.676 2.956 -6.013 1.00 95.88 108 GLU A CA 1
ATOM 846 C C . GLU A 1 108 ? 3.570 1.722 -6.190 1.00 95.88 108 GLU A C 1
ATOM 848 O O . GLU A 1 108 ? 4.521 1.771 -6.969 1.00 95.88 108 GLU A O 1
ATOM 853 N N . LEU A 1 109 ? 3.242 0.602 -5.538 1.00 96.38 109 LEU A N 1
ATOM 854 C CA . LEU A 1 109 ? 3.907 -0.682 -5.764 1.00 96.38 109 LEU A CA 1
ATOM 855 C C . LEU A 1 109 ? 3.768 -1.124 -7.226 1.00 96.38 109 LEU A C 1
ATOM 857 O O . LEU A 1 109 ? 4.779 -1.445 -7.849 1.00 96.38 109 LEU A O 1
ATOM 861 N N . ASP A 1 110 ? 2.548 -1.106 -7.768 1.00 95.69 110 ASP A N 1
ATOM 862 C CA . ASP A 1 110 ? 2.276 -1.463 -9.166 1.00 95.69 110 ASP A CA 1
ATOM 863 C C . ASP A 1 110 ? 3.099 -0.588 -10.119 1.00 95.69 110 ASP A C 1
ATOM 865 O O . ASP A 1 110 ? 3.836 -1.095 -10.962 1.00 95.69 110 ASP A O 1
ATOM 869 N N . ARG A 1 111 ? 3.096 0.733 -9.899 1.00 93.31 111 ARG A N 1
ATOM 870 C CA . ARG A 1 111 ? 3.905 1.677 -10.682 1.00 93.31 111 ARG A CA 1
ATOM 871 C C . ARG A 1 111 ? 5.406 1.387 -10.596 1.00 93.31 111 ARG A C 1
ATOM 873 O O . ARG A 1 111 ? 6.112 1.485 -11.600 1.00 93.31 111 ARG A O 1
ATOM 880 N N . CYS A 1 112 ? 5.914 1.058 -9.409 1.00 91.75 112 CYS A N 1
ATOM 881 C CA . CYS A 1 112 ? 7.319 0.698 -9.225 1.00 91.75 112 CYS A CA 1
ATOM 882 C C . CYS A 1 112 ? 7.687 -0.572 -10.003 1.00 91.75 112 CYS A C 1
ATOM 884 O O . CYS A 1 112 ? 8.722 -0.581 -10.669 1.00 91.75 112 CYS A O 1
ATOM 886 N N . PHE A 1 113 ? 6.851 -1.611 -9.952 1.00 91.25 113 PHE A N 1
ATOM 887 C CA . PHE A 1 113 ? 7.080 -2.852 -10.694 1.00 91.25 113 PHE A CA 1
ATOM 888 C C . PHE A 1 113 ? 6.962 -2.641 -12.207 1.00 91.25 113 PHE A C 1
ATOM 890 O O . PHE A 1 113 ? 7.841 -3.088 -12.938 1.00 91.25 113 PHE A O 1
ATOM 897 N N . GLU A 1 114 ? 5.982 -1.868 -12.679 1.00 90.75 114 GLU A N 1
ATOM 898 C CA . GLU A 1 114 ? 5.864 -1.502 -14.098 1.00 90.75 114 GLU A CA 1
ATOM 899 C C . GLU A 1 114 ? 7.104 -0.796 -14.636 1.00 90.75 114 GLU A C 1
ATOM 901 O O . GLU A 1 114 ? 7.599 -1.117 -15.721 1.00 90.75 114 GLU A O 1
ATOM 906 N N . ASN A 1 115 ? 7.637 0.153 -13.866 1.00 87.50 115 ASN A N 1
ATOM 907 C CA . ASN A 1 115 ? 8.851 0.864 -14.238 1.00 87.50 115 ASN A CA 1
ATOM 908 C C . ASN A 1 115 ? 10.069 -0.064 -14.229 1.00 87.50 115 ASN A C 1
ATOM 910 O O . ASN A 1 115 ? 10.891 0.009 -15.144 1.00 87.50 115 ASN A O 1
ATOM 914 N N . LEU A 1 116 ? 10.184 -0.948 -13.233 1.00 86.81 116 LEU A N 1
ATOM 915 C CA . LEU A 1 116 ? 11.266 -1.929 -13.150 1.00 86.81 116 LEU A CA 1
ATOM 916 C C . LEU A 1 116 ? 11.230 -2.900 -14.327 1.00 86.81 116 LEU A C 1
ATOM 918 O O . LEU A 1 116 ? 12.234 -3.040 -15.020 1.00 86.81 116 LEU A O 1
ATOM 922 N N . PHE A 1 117 ? 10.083 -3.515 -14.606 1.00 84.12 117 PHE A N 1
ATOM 923 C CA . PHE A 1 117 ? 9.927 -4.435 -15.727 1.00 84.12 117 PHE A CA 1
ATOM 924 C C . PHE A 1 117 ? 10.127 -3.732 -17.066 1.00 84.12 117 PHE A C 1
ATOM 926 O O . PHE A 1 117 ? 10.873 -4.226 -17.908 1.00 84.12 117 PHE A O 1
ATOM 933 N N . SER A 1 118 ? 9.559 -2.536 -17.250 1.00 83.00 118 SER A N 1
ATOM 934 C CA . SER A 1 118 ? 9.817 -1.731 -18.448 1.00 83.00 118 SER A CA 1
ATOM 935 C C . SER A 1 118 ? 11.305 -1.453 -18.630 1.00 83.00 118 SER A C 1
ATOM 937 O O . SER A 1 118 ? 11.806 -1.584 -19.742 1.00 83.00 118 SER A O 1
ATOM 939 N N . THR A 1 119 ? 12.015 -1.092 -17.561 1.00 79.00 119 THR A N 1
ATOM 940 C CA . THR A 1 119 ? 13.452 -0.803 -17.628 1.00 79.00 119 THR A CA 1
ATOM 941 C C . THR A 1 119 ? 14.243 -2.067 -17.940 1.00 79.00 119 THR A C 1
ATOM 943 O O . THR A 1 119 ? 15.049 -2.047 -18.859 1.00 79.00 119 THR A O 1
ATOM 946 N N . LEU A 1 120 ? 13.985 -3.177 -17.247 1.00 75.19 120 LEU A N 1
ATOM 947 C CA . LEU A 1 120 ? 14.725 -4.430 -17.414 1.00 75.19 120 LEU A CA 1
ATOM 948 C C . LEU A 1 120 ? 14.472 -5.093 -18.777 1.00 75.19 120 LEU A C 1
ATOM 950 O O . LEU A 1 120 ? 15.410 -5.591 -19.393 1.00 75.19 120 LEU A O 1
ATOM 954 N N . PHE A 1 121 ? 13.233 -5.078 -19.278 1.00 69.88 121 PHE A N 1
ATOM 955 C CA . PHE A 1 121 ? 12.869 -5.788 -20.510 1.00 69.88 121 PHE A CA 1
ATOM 956 C C . PHE A 1 121 ? 13.012 -4.949 -21.787 1.00 69.88 121 PHE A C 1
ATOM 958 O O . PHE A 1 121 ? 13.287 -5.520 -22.843 1.00 69.88 121 PHE A O 1
ATOM 965 N N . LYS A 1 122 ? 12.885 -3.611 -21.732 1.00 65.38 122 LYS A N 1
ATOM 966 C CA . LYS A 1 122 ? 13.132 -2.743 -22.908 1.00 65.38 122 LYS A CA 1
ATOM 967 C C . LYS A 1 122 ? 14.625 -2.507 -23.163 1.00 65.38 122 LYS A C 1
ATOM 969 O O . LYS A 1 122 ? 15.007 -2.202 -24.288 1.00 65.38 122 LYS A O 1
ATOM 974 N N . HIS A 1 123 ? 15.480 -2.683 -22.153 1.00 55.47 123 HIS A N 1
ATOM 975 C CA . HIS A 1 123 ? 16.926 -2.456 -22.268 1.00 55.47 123 HIS A CA 1
ATOM 976 C C . HIS A 1 123 ? 17.709 -3.537 -23.017 1.00 55.47 123 HIS A C 1
ATOM 978 O O . HIS A 1 123 ? 18.887 -3.330 -23.297 1.00 55.47 123 HIS A O 1
ATOM 984 N N . ASN A 1 124 ? 17.071 -4.641 -23.411 1.00 51.84 124 ASN A N 1
ATOM 985 C CA . ASN A 1 124 ? 17.701 -5.644 -24.273 1.00 51.84 124 ASN A CA 1
ATOM 986 C C . ASN A 1 124 ? 18.033 -5.107 -25.682 1.00 51.84 124 ASN A C 1
ATOM 988 O O . ASN A 1 124 ? 18.663 -5.822 -26.456 1.00 51.84 124 ASN A O 1
ATOM 992 N N . ALA A 1 125 ? 17.614 -3.877 -26.020 1.00 53.16 125 ALA A N 1
ATOM 993 C CA . ALA A 1 125 ? 17.798 -3.301 -27.345 1.00 53.16 125 ALA A CA 1
ATOM 994 C C . ALA A 1 125 ? 18.938 -2.271 -27.479 1.00 53.16 125 ALA A C 1
ATOM 996 O O . ALA A 1 125 ? 19.616 -2.355 -28.491 1.00 53.16 125 ALA A O 1
ATOM 997 N N . GLU A 1 126 ? 19.200 -1.315 -26.560 1.00 53.22 126 GLU A N 1
ATOM 998 C CA . GLU A 1 126 ? 20.066 -0.184 -26.993 1.00 53.22 126 GLU A CA 1
ATOM 999 C C . GLU A 1 126 ? 20.776 0.724 -25.964 1.00 53.22 126 GLU A C 1
ATOM 1001 O O . GLU A 1 126 ? 21.372 1.725 -26.364 1.00 53.22 126 GLU A O 1
ATOM 1006 N N . THR A 1 127 ? 20.807 0.465 -24.651 1.00 53.91 127 THR A N 1
ATOM 1007 C CA . THR A 1 127 ? 21.618 1.324 -23.746 1.00 53.91 127 THR A CA 1
ATOM 1008 C C . THR A 1 127 ? 22.067 0.569 -22.494 1.00 53.91 127 THR A C 1
ATOM 1010 O O . THR A 1 127 ? 21.422 -0.384 -22.086 1.00 53.91 127 THR A O 1
ATOM 1013 N N . CYS A 1 128 ? 23.186 0.942 -21.874 1.00 50.06 128 CYS A N 1
ATOM 1014 C CA . CYS A 1 128 ? 23.666 0.322 -20.635 1.00 50.06 128 CYS A CA 1
ATOM 1015 C C . CYS A 1 128 ? 23.134 1.141 -19.441 1.00 50.06 128 CYS A C 1
ATOM 1017 O O . CYS A 1 128 ? 23.512 2.311 -19.327 1.00 50.06 128 CYS A O 1
ATOM 1019 N N . PRO A 1 129 ? 22.235 0.616 -18.587 1.00 56.12 129 PRO A N 1
ATOM 1020 C CA . PRO A 1 129 ? 21.748 1.368 -17.439 1.00 56.12 129 PRO A CA 1
ATOM 1021 C C . PRO A 1 129 ? 22.851 1.467 -16.378 1.00 56.12 129 PRO A C 1
ATOM 1023 O O . PRO A 1 129 ? 23.579 0.508 -16.119 1.00 56.12 129 PRO A O 1
ATOM 1026 N N . THR A 1 130 ? 22.985 2.626 -15.733 1.00 58.94 130 THR A N 1
ATOM 1027 C CA . THR A 1 130 ? 23.889 2.780 -14.589 1.00 58.94 130 THR A CA 1
ATOM 1028 C C . THR A 1 130 ? 23.376 1.887 -13.456 1.00 58.94 130 THR A C 1
ATOM 1030 O O . THR A 1 130 ? 22.324 2.167 -12.892 1.00 58.94 130 THR A O 1
ATOM 1033 N N . PHE A 1 131 ? 24.096 0.816 -13.110 1.00 56.97 131 PHE A N 1
ATOM 1034 C CA . PHE A 1 131 ? 23.695 -0.183 -12.100 1.00 56.97 131 PHE A CA 1
ATOM 1035 C C . PHE A 1 131 ? 23.117 0.415 -10.799 1.00 56.97 131 PHE A C 1
ATOM 1037 O O . PHE A 1 131 ? 22.164 -0.130 -10.244 1.00 56.97 131 PHE A O 1
ATOM 1044 N N . ALA A 1 132 ? 23.622 1.577 -10.370 1.00 60.12 132 ALA A N 1
ATOM 1045 C CA . ALA A 1 132 ? 23.146 2.309 -9.198 1.00 60.12 132 ALA A CA 1
ATOM 1046 C C . ALA A 1 132 ? 21.643 2.659 -9.243 1.00 60.12 132 ALA A C 1
ATOM 1048 O O . ALA A 1 132 ? 20.943 2.488 -8.249 1.00 60.12 132 ALA A O 1
ATOM 1049 N N . THR A 1 133 ? 21.107 3.086 -10.392 1.00 68.56 133 THR A N 1
ATOM 1050 C CA . THR A 1 133 ? 19.690 3.493 -10.495 1.00 68.56 133 THR A CA 1
ATOM 1051 C C . THR A 1 133 ? 18.741 2.294 -10.482 1.00 68.56 133 THR A C 1
ATOM 1053 O O . THR A 1 133 ? 17.596 2.400 -10.036 1.00 68.56 133 THR A O 1
ATOM 1056 N N . THR A 1 134 ? 19.222 1.135 -10.937 1.00 76.38 134 THR A N 1
ATOM 1057 C CA . THR A 1 134 ? 18.456 -0.118 -10.928 1.00 76.38 134 THR A CA 1
ATOM 1058 C C . THR A 1 134 ? 18.379 -0.686 -9.513 1.00 76.38 134 THR A C 1
ATOM 1060 O O . THR A 1 134 ? 17.298 -1.062 -9.067 1.00 76.38 134 THR A O 1
ATOM 1063 N N . GLU A 1 135 ? 19.491 -0.681 -8.774 1.00 82.31 135 GLU A N 1
ATOM 1064 C CA . GLU A 1 135 ? 19.532 -1.143 -7.382 1.00 82.31 135 GLU A CA 1
ATOM 1065 C C . GLU A 1 135 ? 18.649 -0.285 -6.463 1.00 82.31 135 GLU A C 1
ATOM 1067 O O . GLU A 1 135 ? 17.854 -0.825 -5.690 1.00 82.31 135 GLU A O 1
ATOM 1072 N N . GLU A 1 136 ? 18.704 1.044 -6.599 1.00 85.56 136 GLU A N 1
ATOM 1073 C CA . GLU A 1 136 ? 17.829 1.963 -5.858 1.00 85.56 136 GLU A CA 1
ATOM 1074 C C . GLU A 1 136 ? 16.343 1.710 -6.155 1.00 85.56 136 GLU A C 1
ATOM 1076 O O . GLU A 1 136 ? 15.515 1.673 -5.239 1.00 85.56 136 GLU A O 1
ATOM 1081 N N . SER A 1 137 ? 16.001 1.473 -7.425 1.00 86.56 137 SER A N 1
ATOM 1082 C CA . SER A 1 137 ? 14.626 1.188 -7.852 1.00 86.56 137 SER A CA 1
ATOM 1083 C C . SER A 1 137 ? 14.119 -0.152 -7.309 1.00 86.56 137 SER A C 1
ATOM 1085 O O . SER A 1 137 ? 12.987 -0.233 -6.825 1.00 86.56 137 SER A O 1
ATOM 1087 N N . ILE A 1 138 ? 14.964 -1.191 -7.321 1.00 90.19 138 ILE A N 1
ATOM 1088 C CA . ILE A 1 138 ? 14.659 -2.500 -6.723 1.00 90.19 138 ILE A CA 1
ATOM 1089 C C . ILE A 1 138 ? 14.464 -2.351 -5.211 1.00 90.19 138 ILE A C 1
ATOM 1091 O O . ILE A 1 138 ? 13.473 -2.836 -4.661 1.00 90.19 138 ILE A O 1
ATOM 1095 N N . GLY A 1 139 ? 15.372 -1.642 -4.536 1.00 92.12 139 GLY A N 1
ATOM 1096 C CA . GLY A 1 139 ? 15.283 -1.380 -3.102 1.00 92.12 139 GLY A CA 1
ATOM 1097 C C . GLY A 1 139 ? 13.987 -0.661 -2.723 1.00 92.12 139 GLY A C 1
ATOM 1098 O O . GLY A 1 139 ? 13.328 -1.039 -1.749 1.00 92.12 139 GLY A O 1
ATOM 1099 N N . LEU A 1 140 ? 13.575 0.3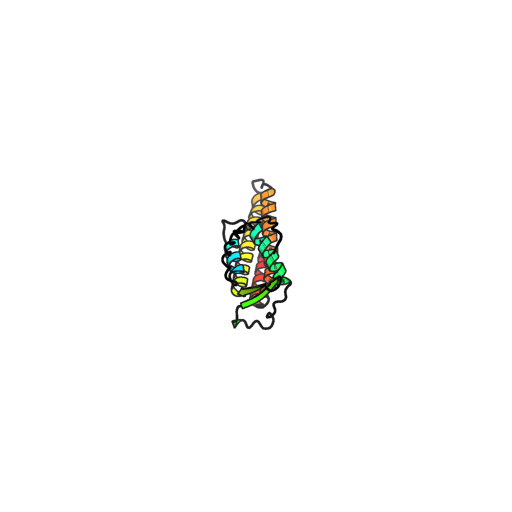27 -3.521 1.00 92.88 140 LEU A N 1
ATOM 1100 C CA . LEU A 1 140 ? 12.316 1.039 -3.324 1.00 92.88 140 LEU A CA 1
ATOM 1101 C C . LEU A 1 140 ? 11.094 0.127 -3.520 1.00 92.88 140 LEU A C 1
ATOM 1103 O O . LEU A 1 140 ? 10.185 0.149 -2.687 1.00 92.88 140 LEU A O 1
ATOM 1107 N N . ALA A 1 141 ? 11.082 -0.707 -4.562 1.00 93.69 141 ALA A N 1
ATOM 1108 C CA . ALA A 1 141 ? 9.996 -1.656 -4.813 1.00 93.69 141 ALA A CA 1
ATOM 1109 C C . ALA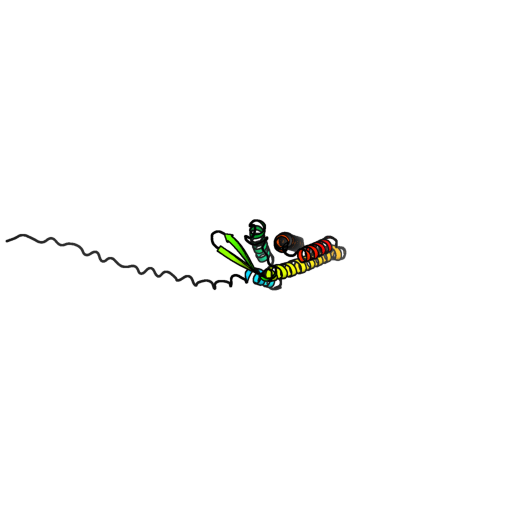 A 1 141 ? 9.865 -2.703 -3.693 1.00 93.69 141 ALA A C 1
ATOM 1111 O O . ALA A 1 141 ? 8.760 -2.966 -3.214 1.00 93.69 141 ALA A O 1
ATOM 1112 N N . ILE A 1 142 ? 10.989 -3.236 -3.198 1.00 94.94 142 ILE A N 1
ATOM 1113 C CA . ILE A 1 142 ? 11.016 -4.134 -2.032 1.00 94.94 142 ILE A CA 1
ATOM 1114 C C . ILE A 1 142 ? 10.437 -3.432 -0.800 1.00 94.94 142 ILE A C 1
ATOM 1116 O O . ILE A 1 142 ? 9.709 -4.044 -0.013 1.00 94.94 142 ILE A O 1
ATOM 1120 N N . LEU A 1 143 ? 10.746 -2.149 -0.611 1.00 95.69 143 LEU A N 1
ATOM 1121 C CA . LEU A 1 143 ? 10.253 -1.392 0.530 1.00 95.69 143 LEU A CA 1
ATOM 1122 C C . LEU A 1 143 ? 8.734 -1.169 0.452 1.00 95.69 143 LEU A C 1
ATOM 1124 O O . LEU A 1 143 ? 8.041 -1.411 1.443 1.00 95.69 143 LEU A O 1
ATOM 1128 N N . PHE A 1 144 ? 8.204 -0.811 -0.722 1.00 96.94 144 PHE A N 1
ATOM 1129 C CA . PHE A 1 144 ? 6.758 -0.763 -0.960 1.00 96.94 144 PHE A CA 1
ATOM 1130 C C . PHE A 1 144 ? 6.092 -2.115 -0.704 1.00 96.94 144 PHE A C 1
ATOM 1132 O O . PHE A 1 144 ? 5.076 -2.168 -0.009 1.00 96.94 144 PHE A O 1
ATOM 1139 N N . LEU A 1 145 ? 6.683 -3.208 -1.195 1.00 96.81 145 LEU A N 1
ATOM 1140 C CA . LEU A 1 145 ? 6.164 -4.560 -1.002 1.00 96.81 145 LEU A CA 1
ATOM 1141 C C . LEU A 1 145 ? 6.065 -4.906 0.488 1.00 96.81 145 LEU A C 1
ATOM 1143 O O . LEU A 1 145 ? 5.023 -5.364 0.957 1.00 96.81 145 LEU A O 1
ATOM 1147 N N . ARG A 1 146 ? 7.118 -4.623 1.263 1.00 96.38 146 ARG A N 1
ATOM 1148 C CA . ARG A 1 146 ? 7.122 -4.830 2.720 1.00 96.38 146 ARG A CA 1
ATOM 1149 C C . ARG A 1 146 ? 6.035 -4.013 3.416 1.00 96.38 146 ARG A C 1
ATOM 1151 O O . ARG A 1 146 ? 5.352 -4.547 4.290 1.00 96.38 146 ARG A O 1
ATOM 1158 N N . CYS A 1 147 ? 5.845 -2.752 3.026 1.00 96.69 147 CYS A N 1
ATOM 1159 C CA . CYS A 1 147 ? 4.755 -1.924 3.544 1.00 96.69 147 CYS A CA 1
ATOM 1160 C C . CYS A 1 147 ? 3.375 -2.498 3.182 1.00 96.69 147 CYS A C 1
ATOM 1162 O O . CYS A 1 147 ? 2.511 -2.549 4.054 1.00 96.69 147 CYS A O 1
ATOM 1164 N N . CYS A 1 148 ? 3.176 -2.982 1.951 1.00 96.94 148 CYS A N 1
ATOM 1165 C CA . CYS A 1 148 ? 1.925 -3.611 1.508 1.00 96.94 148 CYS A CA 1
ATOM 1166 C C . CYS A 1 148 ? 1.600 -4.874 2.318 1.00 96.94 148 CYS A C 1
ATOM 1168 O O . CYS A 1 148 ? 0.485 -5.030 2.810 1.00 96.94 148 CYS A O 1
ATOM 1170 N N . LEU A 1 149 ? 2.587 -5.748 2.529 1.00 94.88 149 LEU A N 1
ATOM 1171 C CA . LEU A 1 149 ? 2.420 -6.954 3.344 1.00 94.88 149 LEU A CA 1
ATOM 1172 C C . LEU A 1 149 ? 2.073 -6.616 4.797 1.00 94.88 149 LEU A C 1
ATOM 1174 O O . LEU A 1 149 ? 1.179 -7.223 5.385 1.00 94.88 149 LEU A O 1
ATOM 1178 N N . LYS A 1 150 ? 2.756 -5.624 5.376 1.00 93.31 150 LYS A N 1
ATOM 1179 C CA . LYS A 1 150 ? 2.516 -5.207 6.759 1.00 93.31 150 LYS A CA 1
ATOM 1180 C C . LYS A 1 150 ? 1.183 -4.488 6.943 1.00 93.31 150 LYS A C 1
ATOM 1182 O O . LYS A 1 150 ? 0.536 -4.717 7.954 1.00 93.31 150 LYS A O 1
ATOM 1187 N N . ILE A 1 151 ? 0.737 -3.655 6.001 1.00 93.06 151 ILE A N 1
ATOM 1188 C CA . ILE A 1 151 ? -0.549 -2.959 6.154 1.00 93.06 151 ILE A CA 1
ATOM 1189 C C . ILE A 1 151 ? -1.739 -3.913 6.024 1.00 93.06 151 ILE A C 1
ATOM 1191 O O . ILE A 1 151 ? -2.760 -3.670 6.655 1.00 93.06 151 ILE A O 1
ATOM 1195 N N . MET A 1 152 ? -1.610 -5.029 5.293 1.00 92.06 152 MET A N 1
ATOM 1196 C CA . MET A 1 152 ? -2.673 -6.042 5.223 1.00 92.06 152 MET A CA 1
ATOM 1197 C C . MET A 1 152 ? -3.056 -6.598 6.598 1.00 92.06 152 MET A C 1
ATOM 1199 O O . MET A 1 152 ? -4.230 -6.890 6.816 1.00 92.06 152 MET A O 1
ATOM 1203 N N . THR A 1 153 ? -2.126 -6.661 7.561 1.00 87.88 153 THR A N 1
ATOM 1204 C CA . THR A 1 153 ? -2.470 -7.084 8.929 1.00 87.88 153 THR A CA 1
ATOM 1205 C C . THR A 1 153 ? -3.438 -6.115 9.593 1.00 87.88 153 THR A C 1
ATOM 1207 O O . THR A 1 153 ? -4.236 -6.545 10.412 1.00 87.88 153 THR A O 1
ATOM 1210 N N . LEU A 1 154 ? -3.394 -4.831 9.223 1.00 85.81 154 LEU A N 1
ATOM 1211 C CA . LEU A 1 154 ? -4.312 -3.791 9.687 1.00 85.81 154 LEU A CA 1
ATOM 1212 C C . LEU A 1 154 ? -5.609 -3.737 8.878 1.00 85.81 154 LEU A C 1
ATOM 1214 O O . LEU A 1 154 ? -6.482 -2.967 9.228 1.00 85.81 154 LEU A O 1
ATOM 1218 N N . LEU A 1 155 ? -5.758 -4.503 7.799 1.00 87.81 155 LEU A N 1
ATOM 1219 C CA . LEU A 1 155 ? -6.988 -4.530 6.996 1.00 87.81 155 LEU A CA 1
ATOM 1220 C C . LEU A 1 155 ? -7.915 -5.686 7.378 1.00 87.81 155 LEU A C 1
ATOM 1222 O O . LEU A 1 155 ? -9.087 -5.666 7.031 1.00 87.81 155 LEU A O 1
ATOM 1226 N N . MET A 1 156 ? -7.402 -6.657 8.132 1.00 83.44 156 MET A N 1
ATOM 1227 C CA . MET A 1 156 ? -8.084 -7.865 8.613 1.00 83.44 156 MET A CA 1
ATOM 1228 C C . MET A 1 156 ? -9.511 -7.695 9.178 1.00 83.44 156 MET A C 1
ATOM 1230 O O . MET A 1 156 ? -10.292 -8.628 8.990 1.00 83.44 156 MET A O 1
ATOM 1234 N N . PRO A 1 157 ? -9.917 -6.567 9.799 1.00 78.69 157 PRO A N 1
ATOM 1235 C CA . PRO A 1 157 ? -11.307 -6.369 10.221 1.00 78.69 157 PRO A CA 1
ATOM 1236 C C . PRO A 1 157 ? -12.284 -6.273 9.043 1.00 78.69 157 PRO A C 1
ATOM 1238 O O . PRO A 1 157 ? -13.473 -6.519 9.209 1.00 78.69 157 PRO A O 1
ATOM 1241 N N . ASN A 1 158 ? -11.790 -5.954 7.844 1.00 82.38 158 ASN A N 1
ATOM 1242 C CA . ASN A 1 158 ? -12.538 -6.009 6.597 1.00 82.38 158 ASN A CA 1
ATOM 1243 C C . ASN A 1 158 ? -11.904 -7.046 5.653 1.00 82.38 158 ASN A C 1
ATOM 1245 O O . ASN A 1 158 ? -10.991 -6.751 4.877 1.00 82.38 158 ASN A O 1
ATOM 1249 N N . GLN A 1 159 ? -12.411 -8.277 5.720 1.00 83.81 159 GLN A N 1
ATOM 1250 C CA . GLN A 1 159 ? -11.899 -9.397 4.926 1.00 83.81 159 GLN A CA 1
ATOM 1251 C C . GLN A 1 159 ? -12.024 -9.170 3.414 1.00 83.81 159 GLN A C 1
ATOM 1253 O O . GLN A 1 159 ? -11.146 -9.596 2.667 1.00 83.81 159 GLN A O 1
ATOM 1258 N N . GLU A 1 160 ? -13.068 -8.476 2.958 1.00 89.06 160 GLU A N 1
ATOM 1259 C CA . GLU A 1 160 ? -13.254 -8.151 1.541 1.00 89.06 160 GLU A CA 1
ATOM 1260 C C . GLU A 1 160 ? -12.106 -7.273 1.030 1.00 89.06 160 GLU A C 1
ATOM 1262 O O . GLU A 1 160 ? -11.477 -7.593 0.020 1.00 89.06 160 GLU A O 1
ATOM 1267 N N . VAL A 1 161 ? -11.754 -6.227 1.785 1.00 89.44 161 VAL A N 1
ATOM 1268 C CA . VAL A 1 161 ? -10.630 -5.341 1.451 1.00 89.44 161 VAL A CA 1
ATOM 1269 C C . VAL A 1 161 ? -9.303 -6.103 1.461 1.00 89.44 161 VAL A C 1
ATOM 1271 O O . VAL A 1 161 ? -8.486 -5.909 0.560 1.00 89.44 161 VAL A O 1
ATOM 1274 N N . VAL A 1 162 ? -9.075 -6.997 2.431 1.00 91.38 162 VAL A N 1
ATOM 1275 C CA . VAL A 1 162 ? -7.862 -7.839 2.459 1.00 91.38 162 VAL A CA 1
ATOM 1276 C C . VAL A 1 162 ? -7.772 -8.727 1.225 1.00 91.38 162 VAL A C 1
ATOM 1278 O O . VAL A 1 162 ? -6.706 -8.811 0.619 1.00 91.38 162 VAL A O 1
ATOM 1281 N N . LEU A 1 163 ? -8.870 -9.377 0.836 1.00 94.56 163 LEU A N 1
ATOM 1282 C CA . LEU A 1 163 ? -8.903 -10.257 -0.331 1.00 94.56 163 LEU A CA 1
ATOM 1283 C C . LEU A 1 163 ? -8.652 -9.478 -1.626 1.00 94.56 163 LEU A C 1
ATOM 1285 O O . LEU A 1 163 ? -7.839 -9.910 -2.443 1.00 94.56 163 LEU A O 1
ATOM 1289 N N . GLU A 1 164 ? -9.282 -8.315 -1.796 1.00 96.50 164 GLU A N 1
ATOM 1290 C CA . GLU A 1 164 ? -9.036 -7.414 -2.930 1.00 96.50 164 GLU A CA 1
ATOM 1291 C C . GLU A 1 164 ? -7.563 -6.991 -3.017 1.00 96.50 164 GLU A C 1
ATOM 1293 O O . GLU A 1 164 ? -6.937 -7.066 -4.082 1.00 96.50 164 GLU A O 1
ATOM 1298 N N . LYS A 1 165 ? -6.958 -6.622 -1.882 1.00 96.38 165 LYS A N 1
ATOM 1299 C CA . LYS A 1 165 ? -5.527 -6.306 -1.823 1.00 96.38 165 LYS A CA 1
ATOM 1300 C C . LYS A 1 165 ? -4.655 -7.524 -2.109 1.00 96.38 165 LYS A C 1
ATOM 1302 O O . LYS A 1 165 ? -3.706 -7.405 -2.878 1.00 96.38 165 LYS A O 1
ATOM 1307 N N . GLY A 1 166 ? -5.003 -8.699 -1.597 1.00 96.44 166 GLY A N 1
ATOM 1308 C CA . GLY A 1 166 ? -4.306 -9.949 -1.895 1.00 96.44 166 GLY A CA 1
ATOM 1309 C C . GLY A 1 166 ? -4.289 -10.269 -3.392 1.00 96.44 166 GLY A C 1
ATOM 1310 O O . GLY A 1 166 ? -3.224 -10.532 -3.949 1.00 96.44 166 GLY A O 1
ATOM 1311 N N . LYS A 1 167 ? -5.439 -10.159 -4.070 1.00 96.50 167 LYS A N 1
ATOM 1312 C CA . LYS A 1 167 ? -5.532 -10.322 -5.532 1.00 96.50 167 LYS A CA 1
ATOM 1313 C C . LYS A 1 167 ? -4.683 -9.293 -6.273 1.00 96.50 167 LYS A C 1
ATOM 1315 O O . LYS A 1 167 ? -3.959 -9.657 -7.195 1.00 96.50 167 LYS A O 1
ATOM 1320 N N . THR A 1 168 ? -4.746 -8.029 -5.850 1.00 96.69 168 THR A N 1
ATOM 1321 C CA . THR A 1 168 ? -3.940 -6.950 -6.442 1.00 96.69 168 THR A CA 1
ATOM 1322 C C . THR A 1 168 ? -2.451 -7.277 -6.335 1.00 96.69 168 THR A C 1
ATOM 1324 O O . THR A 1 168 ? -1.729 -7.193 -7.322 1.00 96.69 168 THR A O 1
ATOM 1327 N N . LEU A 1 169 ? -1.992 -7.718 -5.159 1.00 96.56 169 LEU A N 1
ATOM 1328 C CA . LEU A 1 169 ? -0.596 -8.092 -4.946 1.00 96.56 169 LEU A CA 1
ATOM 1329 C C . LEU A 1 169 ? -0.167 -9.246 -5.853 1.00 96.56 169 LEU A C 1
ATOM 1331 O O . LEU A 1 169 ? 0.885 -9.170 -6.479 1.00 96.56 169 LEU A O 1
ATOM 1335 N N . LEU A 1 170 ? -0.980 -10.302 -5.923 1.00 96.06 170 LEU A N 1
ATOM 1336 C CA . LEU A 1 170 ? -0.697 -11.450 -6.780 1.00 96.06 170 LEU A CA 1
ATOM 1337 C C . LEU A 1 170 ? -0.601 -11.029 -8.246 1.00 96.06 170 LEU A C 1
ATOM 1339 O O . LEU A 1 170 ? 0.348 -11.427 -8.910 1.00 96.06 170 LEU A O 1
ATOM 1343 N N . SER A 1 171 ? -1.511 -10.170 -8.712 1.00 95.69 171 SER A N 1
ATOM 1344 C CA . SER A 1 171 ? -1.489 -9.646 -10.081 1.00 95.69 171 SER A CA 1
ATOM 1345 C C . SER A 1 171 ? -0.227 -8.843 -10.400 1.00 95.69 171 SER A C 1
ATOM 1347 O O . SER A 1 171 ? 0.237 -8.898 -11.534 1.00 95.69 171 SER A O 1
ATOM 1349 N N . ILE A 1 172 ? 0.312 -8.084 -9.439 1.00 93.44 172 ILE A N 1
ATOM 1350 C CA . ILE A 1 172 ? 1.558 -7.322 -9.623 1.00 93.44 172 ILE A CA 1
ATOM 1351 C C . ILE A 1 172 ? 2.755 -8.277 -9.703 1.00 93.44 172 ILE A C 1
ATOM 1353 O O . ILE A 1 172 ? 3.631 -8.109 -10.545 1.00 93.44 172 ILE A O 1
ATOM 1357 N N . LEU A 1 173 ? 2.800 -9.280 -8.821 1.00 90.19 173 LEU A N 1
ATOM 1358 C CA . LEU A 1 173 ? 3.923 -10.216 -8.720 1.00 90.19 173 LEU A CA 1
ATOM 1359 C C . LEU A 1 173 ? 3.939 -11.279 -9.826 1.00 90.19 173 LEU A C 1
ATOM 1361 O O . LEU A 1 173 ? 4.984 -11.877 -10.064 1.00 90.19 173 LEU A O 1
ATOM 1365 N N . SER A 1 174 ? 2.796 -11.548 -10.461 1.00 89.69 174 SER A N 1
ATOM 1366 C CA . SER A 1 174 ? 2.669 -12.522 -11.550 1.00 89.69 174 SER A CA 1
ATOM 1367 C C . SER A 1 174 ? 2.873 -11.930 -12.946 1.00 89.69 174 SER A C 1
ATOM 1369 O O . SER A 1 174 ? 2.653 -12.644 -13.924 1.00 89.69 174 SER A O 1
ATOM 1371 N N . ARG A 1 175 ? 3.165 -10.631 -13.044 1.00 81.56 175 ARG A N 1
ATOM 1372 C CA . ARG A 1 175 ? 3.370 -9.932 -14.315 1.00 81.56 175 ARG A CA 1
ATOM 1373 C C . ARG A 1 175 ? 4.735 -10.280 -14.912 1.00 81.56 175 ARG A C 1
ATOM 1375 O O . ARG A 1 175 ? 4.786 -10.403 -16.155 1.00 81.56 175 ARG A O 1
#

InterPro domains:
  IPR056714 Domain of unknown function DUF7812 [PF25104] (143-175)

Organism: Noccaea caerulescens (NCBI:txid107243)

Sequence (175 aa):
SPIRAVSPLSFAAMTAKRHRKKHRASKVSDPGNLFRSLASAISSTQVSKQPILNRLLYILGHFSSTQPVNWENCDIASHRWSIKLSGDQVELIIFEDVCNLSHVLFTELDRCFENLFSTLFKHNAETCPTFATTEESIGLAILFLRCCLKIMTLLMPNQEVVLEKGKTLLSILSR